Protein AF-A0A101Y4A0-F1 (afdb_monomer)

Radius of gyration: 45.32 Å; Cα contacts (8 Å, |Δi|>4): 50; chains: 1; bounding box: 87×24×120 Å

Mean predicted aligned error: 13.74 Å

pLDDT: mean 89.55, std 9.95, range [52.97, 97.38]

Solvent-accessible surface area (backbone atoms only — not comparable to full-atom values): 8582 Å² total; per-residue (Å²): 115,73,65,64,52,53,53,52,54,50,49,54,51,52,54,51,43,53,54,51,50,52,42,52,50,51,48,25,71,75,64,34,90,82,48,83,80,44,72,67,53,51,25,61,71,41,75,60,75,45,45,76,72,61,51,66,35,69,78,43,18,47,71,73,38,48,71,64,31,42,70,71,48,42,64,58,49,56,53,52,53,57,50,50,55,52,52,50,51,52,50,52,48,53,50,53,54,50,52,51,49,49,56,53,50,52,52,52,50,53,52,50,50,53,50,50,53,52,50,50,52,51,50,54,53,52,49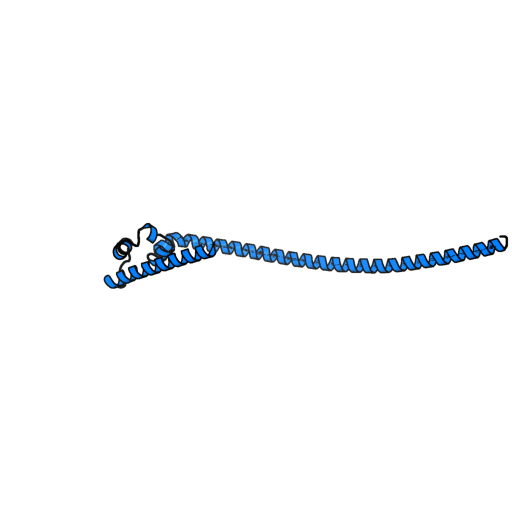,51,54,50,52,53,50,52,51,52,52,54,52,54,53,53,50,52,53,52,50,51,53,55,37,54,75,70,77,103

Secondary structure (DSSP, 8-state):
-HHHHHHHHHHHHHHHHHHHHHHHHHHHHHH-TT----HHHHHHHTTTSS-HHHHTSHHHHHHH-HHHHIIIIIHHHHHHHHHHHHHHHHHHHHHHHHHHHHHHHHHHHHHHHHHHHHHHHHHHHHHHHHHHHHHHHHHHHHHHHHHHHHHHHTT-

Foldseek 3Di:
DVVVVVVVVVVVLVVVQVLLVVLVVVQCVVVNVPDQQDPVSSCVSSVNPDDDVNCPPQSNVCRRPVPVSCVVCVVVVVVVVVVVVVVVVVVVVVVVVVVVVVVVVVVVVVVVVVVVVVVVVVVVVVVVVVVVVVVVVVVVVVVVVVVVVVVVVVVD

Sequence (156 aa):
MAQNLKQTQEKQKQDTIQRLQAVIDFIKLNEGQHAIISMQKLITYSDGVFYKSLLYKEHVLKVWNPSKWEEKYGKLKIIRERSKDKDVRALQQELTDSLKKIKELERKNSALKMDNDNIQAKYKGLKLIWEEEQHTNAMLRGEILTLQSRLAARGL

Structure (mmCIF, N/CA/C/O backbone):
data_AF-A0A101Y4A0-F1
#
_entry.id   AF-A0A101Y4A0-F1
#
loop_
_atom_site.group_PDB
_atom_site.id
_atom_site.type_symbol
_atom_site.label_atom_id
_atom_site.label_alt_id
_atom_site.label_comp_id
_atom_site.label_asym_id
_atom_site.label_entity_id
_atom_site.label_seq_id
_atom_site.pdbx_PDB_ins_code
_atom_site.Cartn_x
_atom_site.Cartn_y
_atom_site.Cartn_z
_atom_site.occupancy
_atom_site.B_iso_or_equiv
_atom_site.auth_seq_id
_atom_site.auth_comp_id
_atom_site.auth_asym_id
_atom_site.auth_atom_id
_atom_site.pdbx_PDB_model_num
ATOM 1 N N . MET A 1 1 ? -23.277 -12.558 0.199 1.00 53.31 1 MET A N 1
ATOM 2 C CA . MET A 1 1 ? -23.726 -13.255 1.433 1.00 53.31 1 MET A CA 1
ATOM 3 C C . MET A 1 1 ? -23.116 -12.688 2.722 1.00 53.31 1 MET A C 1
ATOM 5 O O . MET A 1 1 ? -23.867 -12.447 3.656 1.00 53.31 1 MET A O 1
ATOM 9 N N . ALA A 1 2 ? -21.805 -12.408 2.798 1.00 60.72 2 ALA A N 1
ATOM 10 C CA . ALA A 1 2 ? -21.164 -11.931 4.038 1.00 60.72 2 ALA A CA 1
ATOM 11 C C . ALA A 1 2 ? -21.649 -10.553 4.560 1.00 60.72 2 ALA A C 1
ATOM 13 O O . ALA A 1 2 ? -21.646 -10.322 5.768 1.00 60.72 2 ALA A O 1
ATOM 14 N N . GLN A 1 3 ? -22.087 -9.641 3.680 1.00 64.81 3 GLN A N 1
ATOM 15 C CA . GLN A 1 3 ? -22.613 -8.324 4.084 1.00 64.81 3 GLN A CA 1
ATOM 16 C C . GLN A 1 3 ? -23.980 -8.416 4.788 1.00 64.81 3 GLN A C 1
ATOM 18 O O . GLN A 1 3 ? -24.158 -7.795 5.834 1.00 64.81 3 GLN A O 1
ATOM 23 N N . ASN A 1 4 ? -24.895 -9.258 4.295 1.00 76.31 4 ASN A N 1
ATOM 24 C CA . ASN A 1 4 ? -26.227 -9.438 4.894 1.00 76.31 4 ASN A CA 1
ATOM 25 C C . ASN A 1 4 ? -26.146 -10.055 6.301 1.00 76.31 4 ASN A C 1
ATOM 27 O O . ASN A 1 4 ? -26.910 -9.685 7.193 1.00 76.31 4 ASN A O 1
ATOM 31 N N . LEU A 1 5 ? -25.176 -10.948 6.534 1.00 82.38 5 LEU A N 1
ATOM 32 C CA . LEU A 1 5 ? -24.944 -11.548 7.850 1.00 82.38 5 LEU A CA 1
ATOM 33 C C . LEU A 1 5 ? -24.466 -10.504 8.872 1.00 82.38 5 LEU A C 1
ATOM 35 O O . LEU A 1 5 ? -24.980 -10.456 9.987 1.00 82.38 5 LEU A O 1
ATOM 39 N N . LYS A 1 6 ? -23.524 -9.634 8.483 1.00 85.19 6 LYS A N 1
ATOM 40 C CA . LYS A 1 6 ? -23.022 -8.558 9.353 1.00 85.19 6 LYS A CA 1
ATOM 41 C C . LYS A 1 6 ? -24.119 -7.562 9.726 1.00 85.19 6 LYS A C 1
ATOM 43 O O . LYS A 1 6 ? -24.231 -7.205 10.894 1.00 85.19 6 LYS A O 1
ATOM 48 N N . GLN A 1 7 ? -24.944 -7.150 8.764 1.00 88.38 7 GLN A N 1
ATOM 49 C CA . GLN A 1 7 ? -26.065 -6.239 9.021 1.00 88.38 7 GLN A CA 1
ATOM 50 C C . GLN A 1 7 ? -27.097 -6.855 9.972 1.00 88.38 7 GLN A C 1
ATOM 52 O O . GLN A 1 7 ? -27.543 -6.199 10.910 1.00 88.38 7 GLN A O 1
ATOM 57 N N . THR A 1 8 ? -27.421 -8.137 9.784 1.00 88.38 8 THR A N 1
ATOM 58 C CA . THR A 1 8 ? -28.361 -8.857 10.656 1.00 88.38 8 THR A CA 1
ATOM 59 C C . THR A 1 8 ? -27.832 -8.963 12.088 1.00 88.38 8 THR A C 1
ATOM 61 O O . THR A 1 8 ? -28.564 -8.706 13.041 1.00 88.38 8 THR A O 1
ATOM 64 N N . GLN A 1 9 ? -26.546 -9.286 12.251 1.00 88.25 9 GLN A N 1
ATOM 65 C CA . GLN A 1 9 ? -25.902 -9.348 13.566 1.00 88.25 9 GLN A CA 1
ATOM 66 C C . GLN A 1 9 ? -25.862 -7.984 14.258 1.00 88.25 9 GLN A C 1
ATOM 68 O O . GLN A 1 9 ? -26.060 -7.908 15.468 1.00 88.25 9 GLN A O 1
ATOM 73 N N . GLU A 1 10 ? -25.609 -6.908 13.514 1.00 90.50 10 GLU A N 1
ATOM 74 C CA . GLU A 1 10 ? -25.562 -5.565 14.089 1.00 90.50 10 GLU A CA 1
ATOM 75 C C . GLU A 1 10 ? -26.947 -5.089 14.529 1.00 90.50 10 GLU A C 1
ATOM 77 O O . GLU A 1 10 ? -27.094 -4.580 15.638 1.00 90.50 10 GLU A O 1
ATOM 82 N N . LYS A 1 11 ? -27.980 -5.370 13.728 1.00 93.06 11 LYS A N 1
ATOM 83 C CA . LYS A 1 11 ? -29.372 -5.115 14.108 1.00 93.06 11 LYS A CA 1
ATOM 84 C C . LYS A 1 11 ? -29.743 -5.840 15.406 1.00 93.06 11 LYS A C 1
ATOM 86 O O . LYS A 1 11 ? -30.227 -5.214 16.339 1.00 93.06 11 LYS A O 1
ATOM 91 N N . GLN A 1 12 ? -29.410 -7.128 15.524 1.00 90.38 12 GLN A N 1
ATOM 92 C CA . GLN A 1 12 ? -29.666 -7.896 16.750 1.00 90.38 12 GLN A CA 1
ATOM 93 C C . GLN A 1 12 ? -28.954 -7.323 17.984 1.00 90.38 12 GLN A C 1
ATOM 95 O O . GLN A 1 12 ? -29.515 -7.333 19.083 1.00 90.38 12 GLN A O 1
ATOM 100 N N . LYS A 1 13 ? -27.722 -6.818 17.833 1.00 92.69 13 LYS A N 1
ATOM 101 C CA . LYS A 1 13 ? -27.014 -6.148 18.935 1.00 92.69 13 LYS A CA 1
ATOM 102 C C . LYS A 1 13 ? -27.724 -4.867 19.351 1.00 92.69 13 LYS A C 1
ATOM 104 O O . LYS A 1 13 ? -27.895 -4.656 20.548 1.00 92.69 13 LYS A O 1
ATOM 109 N N . GLN A 1 14 ? -28.128 -4.036 18.389 1.00 93.31 14 GLN A N 1
ATOM 110 C CA . GLN A 1 14 ? -28.844 -2.792 18.671 1.00 93.31 14 GLN A CA 1
ATOM 111 C C . GLN A 1 14 ? -30.173 -3.066 19.375 1.00 93.31 14 GLN A C 1
ATOM 113 O O . GLN A 1 14 ? -30.426 -2.470 20.418 1.00 93.31 14 GLN A O 1
ATOM 118 N N . ASP A 1 15 ? -30.949 -4.036 18.893 1.00 93.94 15 ASP A N 1
ATOM 119 C CA . ASP A 1 15 ? -32.206 -4.447 19.523 1.00 93.94 15 ASP A CA 1
ATOM 120 C C . ASP A 1 15 ? -31.975 -4.927 20.969 1.00 93.94 15 ASP A C 1
ATOM 122 O O . ASP A 1 15 ? -32.722 -4.582 21.885 1.00 93.94 15 ASP A O 1
ATOM 126 N N . THR A 1 16 ? -30.903 -5.692 21.204 1.00 93.50 16 THR A N 1
ATOM 127 C CA . THR A 1 16 ? -30.539 -6.171 22.549 1.00 93.50 16 THR A CA 1
ATOM 128 C C . THR A 1 16 ? -30.158 -5.015 23.476 1.00 93.50 16 THR A C 1
ATOM 130 O O . THR A 1 16 ? -30.569 -4.999 24.636 1.00 93.50 16 THR A O 1
ATOM 133 N N . ILE A 1 17 ? -29.394 -4.039 22.977 1.00 94.38 17 ILE A N 1
ATOM 134 C CA . ILE A 1 17 ? -29.014 -2.840 23.735 1.00 94.38 17 ILE A CA 1
ATOM 135 C C . ILE A 1 1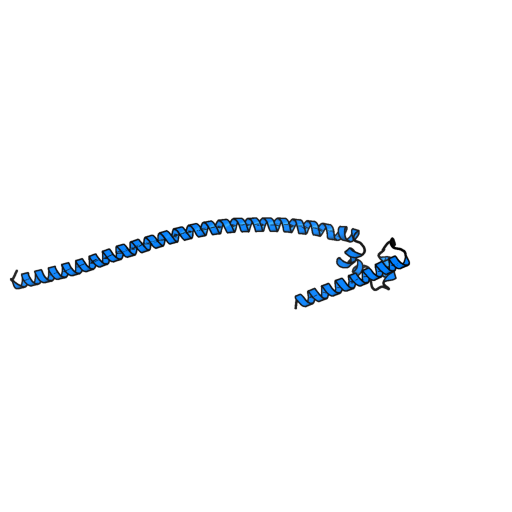7 ? -30.254 -2.019 24.086 1.00 94.38 17 ILE A C 1
ATOM 137 O O . ILE A 1 17 ? -30.419 -1.656 25.243 1.00 94.38 17 ILE A O 1
ATOM 141 N N . GLN A 1 18 ? -31.148 -1.778 23.125 1.00 94.75 18 GLN A N 1
ATOM 142 C CA . GLN A 1 18 ? -32.374 -1.012 23.356 1.00 94.75 18 GLN A CA 1
ATOM 143 C C . GLN A 1 18 ? -33.253 -1.657 24.430 1.00 94.75 18 GLN A C 1
ATOM 145 O O . GLN A 1 18 ? -33.708 -0.975 25.347 1.00 94.75 18 GLN A O 1
ATOM 150 N N . ARG A 1 19 ? -33.432 -2.983 24.373 1.00 93.69 19 ARG A N 1
ATOM 151 C CA . ARG A 1 19 ? -34.165 -3.729 25.408 1.00 93.69 19 ARG A CA 1
ATOM 152 C C . ARG A 1 19 ? -33.502 -3.613 26.777 1.00 93.69 19 ARG A C 1
ATOM 154 O O . ARG A 1 19 ? -34.196 -3.453 27.773 1.00 93.69 19 ARG A O 1
ATOM 161 N N . LEU A 1 20 ? -32.172 -3.677 26.839 1.00 95.25 20 LEU A N 1
ATOM 162 C CA . LEU A 1 20 ? -31.442 -3.517 28.096 1.00 95.25 20 LEU A CA 1
ATOM 163 C C . LEU A 1 20 ? -31.622 -2.109 28.669 1.00 95.25 20 LEU A C 1
ATOM 165 O O . LEU A 1 20 ? -31.852 -1.967 29.867 1.00 95.25 20 LEU A O 1
ATOM 169 N N . GLN A 1 21 ? -31.535 -1.088 27.816 1.00 94.88 21 GLN A N 1
ATOM 170 C CA . GLN A 1 21 ? -31.748 0.306 28.192 1.00 94.88 21 GLN A CA 1
ATOM 171 C C . GLN A 1 21 ? -33.140 0.487 28.804 1.00 94.88 21 GLN A C 1
ATOM 173 O O . GLN A 1 21 ? -33.250 1.009 29.905 1.00 94.88 21 GLN A O 1
ATOM 178 N N . ALA A 1 22 ? -34.174 -0.059 28.155 1.00 94.50 22 ALA A N 1
ATOM 179 C CA . ALA A 1 22 ? -35.546 -0.001 28.649 1.00 94.50 22 ALA A CA 1
ATOM 180 C C . ALA A 1 22 ? -35.701 -0.648 30.037 1.00 94.50 22 ALA A C 1
ATOM 182 O O . ALA A 1 22 ? -36.381 -0.100 30.900 1.00 94.50 22 ALA A O 1
ATOM 183 N N . VAL A 1 23 ? -35.034 -1.781 30.287 1.00 94.62 23 VAL A N 1
ATOM 184 C CA . VAL A 1 23 ? -35.038 -2.432 31.610 1.00 94.62 23 VAL A CA 1
ATOM 185 C C . VAL A 1 23 ? -34.317 -1.572 32.652 1.00 94.62 23 VAL A C 1
ATOM 187 O O . VAL A 1 23 ? -34.802 -1.428 33.771 1.00 94.62 23 VAL A O 1
ATOM 190 N N . ILE A 1 24 ? -33.172 -0.978 32.304 1.00 94.12 24 ILE A N 1
ATOM 191 C CA . ILE A 1 24 ? -32.435 -0.073 33.200 1.00 94.12 24 ILE A CA 1
ATOM 192 C C . ILE A 1 24 ? -33.285 1.150 33.546 1.00 94.12 24 ILE A C 1
ATOM 194 O O . ILE A 1 24 ? -33.346 1.544 34.710 1.00 94.12 24 ILE A O 1
ATOM 198 N N . ASP A 1 25 ? -33.947 1.734 32.553 1.00 94.00 25 ASP A N 1
ATOM 199 C CA . ASP A 1 25 ? -34.795 2.907 32.731 1.00 94.00 25 ASP A CA 1
ATOM 200 C C . ASP A 1 25 ? -36.026 2.569 33.577 1.00 94.00 25 ASP A C 1
ATOM 202 O O . ASP A 1 25 ? -36.376 3.336 34.470 1.00 94.00 25 ASP A O 1
ATOM 206 N N . PHE A 1 26 ? -36.617 1.383 33.396 1.00 93.69 26 PHE A N 1
ATOM 207 C CA . PHE A 1 26 ? -37.697 0.888 34.250 1.00 93.69 26 PHE A CA 1
ATOM 208 C C . PHE A 1 26 ? -37.259 0.724 35.712 1.00 93.69 26 PHE A C 1
ATOM 210 O O . PHE A 1 26 ? -37.958 1.164 36.624 1.00 93.69 26 PHE A O 1
ATOM 217 N N . ILE A 1 27 ? -36.072 0.154 35.952 1.00 93.38 27 ILE A N 1
ATOM 218 C CA . ILE A 1 27 ? -35.507 0.036 37.306 1.00 93.38 27 ILE A CA 1
ATOM 219 C C . ILE A 1 27 ? -35.316 1.423 37.925 1.00 93.38 27 ILE A C 1
ATOM 221 O O . ILE A 1 27 ? -35.699 1.640 39.071 1.00 93.38 27 ILE A O 1
ATOM 225 N N . LYS A 1 28 ? -34.763 2.380 37.172 1.00 93.25 28 LYS A N 1
ATOM 226 C CA . LYS A 1 28 ? -34.565 3.757 37.648 1.00 93.25 28 LYS A CA 1
ATOM 227 C C . LYS A 1 28 ? -35.874 4.490 37.916 1.00 93.25 28 LYS A C 1
ATOM 229 O O . LYS A 1 28 ? -35.927 5.321 38.818 1.00 93.25 28 LYS A O 1
ATOM 234 N N . LEU A 1 29 ? -36.917 4.205 37.142 1.00 92.94 29 LEU A N 1
ATOM 235 C CA . LEU A 1 29 ? -38.235 4.797 37.335 1.00 92.94 29 LEU A CA 1
ATOM 236 C C . LEU A 1 29 ? -38.893 4.282 38.625 1.00 92.94 29 LEU A C 1
ATOM 238 O O . LEU A 1 29 ? -39.513 5.067 39.335 1.00 92.94 29 LEU A O 1
ATOM 242 N N . ASN A 1 30 ? -38.693 3.005 38.964 1.00 91.25 30 ASN A N 1
ATOM 243 C CA . ASN A 1 30 ? -39.276 2.390 40.161 1.00 91.25 30 ASN A CA 1
ATOM 244 C C . ASN A 1 30 ? -38.456 2.610 41.443 1.00 91.25 30 ASN A C 1
ATOM 246 O O . ASN A 1 30 ? -39.024 2.782 42.516 1.00 91.25 30 ASN A O 1
ATOM 250 N N . GLU A 1 31 ? -37.125 2.576 41.354 1.00 91.25 31 GLU A N 1
ATOM 251 C CA . GLU A 1 31 ? -36.219 2.607 42.515 1.00 91.25 31 GLU A CA 1
ATOM 252 C C . GLU A 1 31 ? -35.464 3.944 42.663 1.00 91.25 31 GLU A C 1
ATOM 254 O O . GLU A 1 31 ? -34.730 4.146 43.632 1.00 91.25 31 GLU A O 1
ATOM 259 N N . GLY A 1 32 ? -35.633 4.864 41.709 1.00 89.50 32 GLY A N 1
ATOM 260 C CA . GLY A 1 32 ? -34.974 6.168 41.662 1.00 89.50 32 GLY A CA 1
ATOM 261 C C . GLY A 1 32 ? -33.752 6.222 40.735 1.00 89.50 32 GLY A C 1
ATOM 262 O O . GLY A 1 32 ? -33.144 5.214 40.375 1.00 89.50 32 GLY A O 1
ATOM 263 N N . GLN A 1 33 ? -33.345 7.439 40.359 1.00 86.19 33 GLN A N 1
ATOM 264 C CA . GLN A 1 33 ? -32.280 7.676 39.366 1.00 86.19 33 GLN A CA 1
ATOM 265 C C . GLN A 1 33 ? -30.911 7.086 39.749 1.00 86.19 33 GLN A C 1
ATOM 267 O O . GLN A 1 33 ? -30.102 6.775 38.874 1.00 86.19 33 GLN A O 1
ATOM 272 N N . HIS A 1 34 ? -30.662 6.899 41.047 1.00 86.75 34 HIS A N 1
ATOM 273 C CA . HIS A 1 34 ? -29.423 6.334 41.590 1.00 86.75 34 HIS A CA 1
ATOM 274 C C . HIS A 1 34 ? -29.540 4.846 41.954 1.00 86.75 34 HIS A C 1
ATOM 276 O O . HIS A 1 34 ? -28.700 4.323 42.687 1.00 86.75 34 HIS A O 1
ATOM 282 N N . ALA A 1 35 ? -30.570 4.155 41.457 1.00 88.94 35 ALA A N 1
ATOM 283 C CA . ALA A 1 35 ? -30.752 2.733 41.699 1.00 88.94 35 ALA A CA 1
ATOM 284 C C . ALA A 1 35 ? -29.511 1.932 41.279 1.00 88.94 35 ALA A C 1
ATOM 286 O O . ALA A 1 35 ? -29.016 2.029 40.153 1.00 88.94 35 ALA A O 1
ATOM 287 N N . ILE A 1 36 ? -29.013 1.099 42.195 1.00 88.69 36 ILE A N 1
ATOM 288 C CA . ILE A 1 36 ? -27.893 0.201 41.912 1.00 88.69 36 ILE A CA 1
ATOM 289 C C . ILE A 1 36 ? -28.378 -0.867 40.929 1.00 88.69 36 ILE A C 1
ATOM 291 O O . ILE A 1 36 ? -29.169 -1.741 41.303 1.00 88.69 36 ILE A O 1
ATOM 295 N N . ILE A 1 37 ? -27.875 -0.816 39.694 1.00 92.69 37 ILE A N 1
ATOM 296 C CA . ILE A 1 37 ? -28.166 -1.799 38.647 1.00 92.69 37 ILE A CA 1
ATOM 297 C C . ILE A 1 37 ? -27.304 -3.043 38.877 1.00 92.69 37 ILE A C 1
ATOM 299 O O . ILE A 1 37 ? -26.122 -3.091 38.533 1.00 92.69 37 ILE A O 1
ATOM 303 N N . SER A 1 38 ? -27.901 -4.067 39.484 1.00 92.44 38 SER A N 1
ATOM 304 C CA . SER A 1 38 ? -27.263 -5.369 39.673 1.00 92.44 38 SER A CA 1
ATOM 305 C C . SER A 1 38 ? -27.718 -6.367 38.607 1.00 92.44 38 SER A C 1
ATOM 307 O O . SER A 1 38 ? -28.800 -6.251 38.034 1.00 92.44 38 SER A O 1
ATOM 309 N N . MET A 1 39 ? -26.902 -7.395 38.366 1.00 92.19 39 MET A N 1
ATOM 310 C CA . MET A 1 39 ? -27.249 -8.490 37.453 1.00 92.19 39 MET A CA 1
ATOM 311 C C . MET A 1 39 ? -28.580 -9.144 37.825 1.00 92.19 39 MET A C 1
ATOM 313 O O . MET A 1 39 ? -29.393 -9.409 36.948 1.00 92.19 39 MET A O 1
ATOM 317 N N . GLN A 1 40 ? -28.799 -9.380 39.121 1.00 91.69 40 GLN A N 1
ATOM 318 C CA . GLN A 1 40 ? -30.023 -10.003 39.607 1.00 91.69 40 GLN A CA 1
ATOM 319 C C . GLN A 1 40 ? -31.239 -9.150 39.245 1.00 91.69 40 GLN A C 1
ATOM 321 O O . GLN A 1 40 ? -32.201 -9.678 38.707 1.00 91.69 40 GLN A O 1
ATOM 326 N N . LYS A 1 41 ? -31.157 -7.825 39.437 1.00 92.56 41 LYS A N 1
ATOM 327 C CA . LYS A 1 41 ? -32.232 -6.904 39.051 1.00 92.56 41 LYS A CA 1
ATOM 328 C C . LYS A 1 41 ? -32.497 -6.941 37.554 1.00 92.56 41 LYS A C 1
ATOM 330 O O . LYS A 1 41 ? -33.646 -7.050 37.160 1.00 92.56 41 LYS A O 1
ATOM 335 N N . LEU A 1 42 ? -31.461 -6.916 36.720 1.00 93.44 42 LEU A N 1
ATOM 336 C CA . LEU A 1 42 ? -31.645 -6.995 35.268 1.00 93.44 42 LEU A CA 1
ATOM 337 C C . LEU A 1 42 ? -32.353 -8.287 34.844 1.00 93.44 42 LEU A C 1
ATOM 339 O O . LEU A 1 42 ? -33.177 -8.249 33.940 1.00 93.44 42 LEU A O 1
ATOM 343 N N . ILE A 1 43 ? -32.068 -9.416 35.496 1.00 92.88 43 ILE A N 1
ATOM 344 C CA . ILE A 1 43 ? -32.745 -10.692 35.225 1.00 92.88 43 ILE A CA 1
ATOM 345 C C . ILE A 1 43 ? -34.204 -10.635 35.703 1.00 92.88 43 ILE A C 1
ATOM 347 O O . ILE A 1 43 ? -35.104 -10.972 34.940 1.00 92.88 43 ILE A O 1
ATOM 351 N N . THR A 1 44 ? -34.446 -10.160 36.929 1.00 90.75 44 THR A N 1
ATOM 352 C CA . THR A 1 44 ? -35.788 -10.089 37.527 1.00 90.75 44 THR A CA 1
ATOM 353 C C . THR A 1 44 ? -36.706 -9.116 36.783 1.00 90.75 44 THR A C 1
ATOM 355 O O . THR A 1 44 ? -37.808 -9.483 36.400 1.00 90.75 44 THR A O 1
ATOM 358 N N . TYR A 1 45 ? -36.252 -7.887 36.534 1.00 90.25 45 TYR A N 1
ATOM 359 C CA . TYR A 1 45 ? -37.048 -6.839 35.886 1.00 90.25 45 TYR A CA 1
ATOM 360 C C . TYR A 1 45 ? -37.210 -7.029 34.376 1.00 90.25 45 TYR A C 1
ATOM 362 O O . TYR A 1 45 ? -38.035 -6.359 33.764 1.00 90.25 45 TYR A O 1
ATOM 370 N N . SER A 1 46 ? -36.431 -7.924 33.766 1.00 90.19 46 SER A N 1
ATOM 371 C CA . SER A 1 46 ? -36.614 -8.302 32.363 1.00 90.19 46 SER A CA 1
ATOM 372 C C . SER A 1 46 ? -37.450 -9.561 32.176 1.00 90.19 46 SER A C 1
ATOM 374 O O . SER A 1 46 ? -37.511 -10.061 31.057 1.00 90.19 46 SER A O 1
ATOM 376 N N . ASP A 1 47 ? -38.047 -10.089 33.248 1.00 86.88 47 ASP A N 1
ATOM 377 C CA . ASP A 1 47 ? -38.843 -11.319 33.221 1.00 86.88 47 ASP A CA 1
ATOM 378 C C . ASP A 1 47 ? -38.091 -12.492 32.555 1.00 86.88 47 ASP A C 1
ATOM 380 O O . ASP A 1 47 ? -38.593 -13.211 31.693 1.00 86.88 47 ASP A O 1
ATOM 384 N N . GLY A 1 48 ? -36.799 -12.627 32.878 1.00 81.12 48 GLY A N 1
ATOM 385 C CA . GLY A 1 48 ? -35.943 -13.692 32.349 1.00 81.12 48 GLY A CA 1
ATOM 386 C C . GLY A 1 48 ? -35.472 -13.518 30.898 1.00 81.12 48 GLY A C 1
ATOM 387 O O . GLY A 1 48 ? -34.724 -14.366 30.407 1.00 81.12 48 GLY A O 1
ATOM 388 N N . VAL A 1 49 ? -35.822 -12.421 30.212 1.00 87.44 49 VAL A N 1
ATOM 389 C CA . VAL A 1 49 ? -35.314 -12.117 28.858 1.00 87.44 49 VAL A CA 1
ATOM 390 C C . VAL A 1 49 ? -33.790 -11.979 28.860 1.00 87.44 49 VAL A C 1
ATOM 392 O O . VAL A 1 49 ? -33.112 -12.460 27.945 1.00 87.44 49 VAL A O 1
ATOM 395 N N . PHE A 1 50 ? -33.226 -11.353 29.897 1.00 92.19 50 PHE A N 1
ATOM 396 C CA . PHE A 1 50 ? -31.786 -11.355 30.123 1.00 92.19 50 PHE A CA 1
ATOM 397 C C . PHE A 1 50 ? -31.381 -12.494 31.055 1.00 92.19 50 PHE A C 1
ATOM 399 O O . PHE A 1 50 ? -31.925 -12.671 32.137 1.00 92.19 50 PHE A O 1
ATOM 406 N N . TYR A 1 51 ? -30.341 -13.220 30.652 1.00 91.75 51 TYR A N 1
ATOM 407 C CA . TYR A 1 51 ? -29.708 -14.274 31.437 1.00 91.75 51 TYR A CA 1
ATOM 408 C C . TYR A 1 51 ? -28.210 -13.998 31.592 1.00 91.75 51 TYR A C 1
ATOM 410 O O . TYR A 1 51 ? -27.610 -13.226 30.837 1.00 91.75 51 TYR A O 1
ATOM 418 N N . LYS A 1 52 ? -27.579 -14.647 32.578 1.00 90.50 52 LYS A N 1
ATOM 419 C CA . LYS A 1 52 ? -26.196 -14.367 33.000 1.00 90.50 52 LYS A CA 1
ATOM 420 C C . LYS A 1 52 ? -25.209 -14.294 31.832 1.00 90.50 52 LYS A C 1
ATOM 422 O O . LYS A 1 52 ? -24.479 -13.315 31.716 1.00 90.50 52 LYS A O 1
ATOM 427 N N . SER A 1 53 ? -25.187 -15.285 30.943 1.00 91.06 53 SER A N 1
ATOM 428 C CA . SER A 1 53 ? -24.236 -15.301 29.821 1.00 91.06 53 SER A CA 1
ATOM 429 C C . SER A 1 53 ? -24.519 -14.232 28.760 1.00 91.06 53 SER A C 1
ATOM 431 O O . SER A 1 53 ? -23.566 -13.722 28.170 1.00 91.06 53 SER A O 1
ATOM 433 N N . LEU A 1 54 ? -25.778 -13.822 28.556 1.00 91.75 54 LEU A N 1
ATOM 434 C CA . LEU A 1 54 ? -26.115 -12.697 27.676 1.00 91.75 54 LEU A CA 1
ATOM 435 C C . LEU A 1 54 ? -25.580 -11.372 28.234 1.00 91.75 54 LEU A C 1
ATOM 437 O O . LEU A 1 54 ? -24.969 -10.603 27.495 1.00 91.75 54 LEU A O 1
ATOM 441 N N . LEU A 1 55 ? -25.717 -11.151 29.545 1.00 92.88 55 LEU A N 1
ATOM 442 C CA . LEU A 1 55 ? -25.232 -9.947 30.232 1.00 92.88 55 LEU A CA 1
ATOM 443 C C . LEU A 1 55 ? -23.701 -9.794 30.200 1.00 92.88 55 LEU A C 1
ATOM 445 O O . LEU A 1 55 ? -23.198 -8.680 30.332 1.00 92.88 55 LEU A O 1
ATOM 449 N N . TYR A 1 56 ? -22.958 -10.885 29.991 1.00 92.19 56 TYR A N 1
ATOM 450 C CA . TYR A 1 56 ? -21.499 -10.868 29.828 1.00 92.19 56 TYR A CA 1
ATOM 451 C C . TYR A 1 56 ? -21.020 -10.742 28.372 1.00 92.19 56 TYR A C 1
ATOM 453 O O . TYR A 1 56 ? -19.804 -10.662 28.143 1.00 92.19 56 TYR A O 1
ATOM 461 N N . LYS A 1 57 ? -21.927 -10.709 27.382 1.00 92.12 57 LYS A N 1
ATOM 462 C CA . LYS A 1 57 ? -21.550 -10.375 26.001 1.00 92.12 57 LYS A CA 1
ATOM 463 C C . LYS A 1 57 ? -21.045 -8.935 25.948 1.00 92.12 57 LYS A C 1
ATOM 465 O O . LYS A 1 57 ? -21.584 -8.061 26.616 1.00 92.12 57 LYS A O 1
ATOM 470 N N . GLU A 1 58 ? -20.028 -8.686 25.125 1.00 89.88 58 GLU A N 1
ATOM 471 C CA . GLU A 1 58 ? -19.301 -7.408 25.070 1.00 89.88 58 GLU A CA 1
ATOM 472 C C . GLU A 1 58 ? -20.221 -6.180 24.954 1.00 89.88 58 GLU A C 1
ATOM 474 O O . GLU A 1 58 ? -20.123 -5.262 25.763 1.00 89.88 58 GLU A O 1
ATOM 479 N N . HIS A 1 59 ? -21.145 -6.192 23.990 1.00 89.75 59 HIS A N 1
ATOM 480 C CA . HIS A 1 59 ? -22.047 -5.070 23.705 1.00 89.75 59 HIS A CA 1
ATOM 481 C C . HIS A 1 59 ? -23.085 -4.815 24.809 1.00 89.75 59 HIS A C 1
ATOM 483 O O . HIS A 1 59 ? -23.519 -3.683 24.972 1.00 89.75 59 HIS A O 1
ATOM 489 N N . VAL A 1 60 ? -23.452 -5.842 25.581 1.00 93.81 60 VAL A N 1
ATOM 490 C CA . VAL A 1 60 ? -24.396 -5.736 26.706 1.00 93.81 60 VAL A CA 1
ATOM 491 C C . VAL A 1 60 ? -23.650 -5.270 27.954 1.00 93.81 60 VAL A C 1
ATOM 493 O O . VAL A 1 60 ? -24.039 -4.290 28.581 1.00 93.81 60 VAL A O 1
ATOM 496 N N . LEU A 1 61 ? -22.523 -5.919 28.271 1.00 93.50 61 LEU A N 1
ATOM 497 C CA . LEU A 1 61 ? -21.692 -5.610 29.436 1.00 93.50 61 LEU A CA 1
ATOM 498 C C . LEU A 1 61 ? -21.217 -4.155 29.432 1.00 93.50 61 LEU A C 1
ATOM 500 O O . LEU A 1 61 ? -21.236 -3.514 30.476 1.00 93.50 61 LEU A O 1
ATOM 504 N N . LYS A 1 62 ? -20.867 -3.621 28.254 1.00 92.75 62 LYS A N 1
ATOM 505 C CA . LYS A 1 62 ? -20.476 -2.216 28.083 1.00 92.75 62 LYS A CA 1
ATOM 506 C C . LYS A 1 62 ? -21.544 -1.228 28.562 1.00 92.75 62 LYS A C 1
ATOM 508 O O . LYS A 1 62 ? -21.195 -0.146 29.013 1.00 92.75 62 LYS A O 1
ATOM 513 N N . VAL A 1 63 ? -22.823 -1.584 28.439 1.00 92.06 63 VAL A N 1
ATOM 514 C CA . VAL A 1 63 ? -23.950 -0.694 28.741 1.00 92.06 63 VAL A CA 1
ATOM 515 C C . VAL A 1 63 ? -24.311 -0.743 30.223 1.00 92.06 63 VAL A C 1
ATOM 517 O O . VAL A 1 63 ? -24.433 0.304 30.849 1.00 92.06 63 VAL A O 1
ATOM 520 N N . TRP A 1 64 ? -24.456 -1.937 30.807 1.00 92.38 64 TRP A N 1
ATOM 521 C CA . TRP A 1 64 ? -24.913 -2.050 32.200 1.00 92.38 64 TRP A CA 1
ATOM 522 C C . TRP A 1 64 ? -23.779 -2.099 33.233 1.00 92.38 64 TRP A C 1
ATOM 524 O O . TRP A 1 64 ? -24.008 -1.778 34.396 1.00 92.38 64 TRP A O 1
ATOM 534 N N . ASN A 1 65 ? -22.562 -2.507 32.847 1.00 92.94 65 ASN A N 1
ATOM 535 C CA . ASN A 1 65 ? -21.402 -2.535 33.742 1.00 92.94 65 ASN A CA 1
ATOM 536 C C . ASN A 1 65 ? -20.104 -2.116 33.024 1.00 92.94 65 ASN A C 1
ATOM 538 O O . ASN A 1 65 ? -19.257 -2.966 32.712 1.00 92.94 65 ASN A O 1
ATOM 542 N N . PRO A 1 66 ? -19.924 -0.803 32.784 1.00 89.69 66 PRO A N 1
ATOM 543 C CA . PRO A 1 66 ? -18.743 -0.273 32.108 1.00 89.69 66 PRO A CA 1
ATOM 544 C C . PRO A 1 66 ? -17.430 -0.656 32.800 1.00 89.69 66 PRO A C 1
ATOM 546 O O . PRO A 1 66 ? -16.486 -1.054 32.126 1.00 89.69 66 PRO A O 1
ATOM 549 N N . SER A 1 67 ? -17.383 -0.638 34.137 1.00 88.19 67 SER A N 1
ATOM 550 C CA . SER A 1 67 ? -16.169 -0.964 34.898 1.00 88.19 67 SER A CA 1
ATOM 551 C C . SER A 1 67 ? -15.693 -2.401 34.653 1.00 88.19 67 SER A C 1
ATOM 553 O O . SER A 1 67 ? -14.521 -2.624 34.352 1.00 88.19 67 SER A O 1
ATOM 555 N N . LYS A 1 68 ? -16.598 -3.394 34.691 1.00 89.56 68 LYS A N 1
ATOM 556 C CA . LYS A 1 68 ? -16.247 -4.787 34.343 1.00 89.56 68 LYS A CA 1
ATOM 557 C C . LYS A 1 68 ? -15.930 -4.959 32.859 1.00 89.56 68 LYS A C 1
ATOM 559 O O . LYS A 1 68 ? -15.153 -5.843 32.493 1.00 89.56 68 LYS A O 1
ATOM 564 N N . TRP A 1 69 ? -16.548 -4.160 31.990 1.00 91.88 69 TRP A N 1
ATOM 565 C CA . TRP A 1 69 ? -16.221 -4.166 30.567 1.00 91.88 69 TRP A CA 1
ATOM 566 C C . TRP A 1 69 ? -14.790 -3.667 30.320 1.00 91.88 69 TRP A C 1
ATOM 568 O O . TRP A 1 69 ? -14.048 -4.318 29.585 1.00 91.88 69 TRP A O 1
ATOM 578 N N . GLU A 1 70 ? -14.373 -2.581 30.971 1.00 85.75 70 GLU A N 1
ATOM 579 C CA . GLU A 1 70 ? -13.010 -2.043 30.882 1.00 85.75 70 GLU A CA 1
ATOM 580 C C . GLU A 1 70 ? -11.963 -3.020 31.421 1.00 85.75 70 GLU A C 1
ATOM 582 O O . GLU A 1 70 ? -10.936 -3.234 30.776 1.00 85.75 70 GLU A O 1
ATOM 587 N N . GLU A 1 71 ? -12.240 -3.685 32.543 1.00 86.75 71 GLU A N 1
ATOM 588 C CA . GLU A 1 71 ? -11.347 -4.702 33.106 1.00 86.75 71 GLU A CA 1
ATOM 589 C C . GLU A 1 71 ? -11.084 -5.849 32.114 1.00 86.75 71 GLU A C 1
ATOM 591 O O . GLU A 1 71 ? -9.940 -6.274 31.923 1.00 86.75 71 GLU A O 1
ATOM 596 N N . LYS A 1 72 ? -12.142 -6.324 31.442 1.00 83.75 72 LYS A N 1
ATOM 597 C CA . LYS A 1 72 ? -12.086 -7.487 30.549 1.00 83.75 72 LYS A CA 1
ATOM 598 C C . LYS A 1 72 ? -11.609 -7.152 29.132 1.00 83.75 72 LYS A C 1
ATOM 600 O O . LYS A 1 72 ? -10.856 -7.926 28.545 1.00 83.75 72 LYS A O 1
ATOM 605 N N . TYR A 1 73 ? -12.049 -6.028 28.566 1.00 80.25 73 TYR A N 1
ATOM 606 C CA . TYR A 1 73 ? -11.821 -5.672 27.158 1.00 80.25 73 TYR A CA 1
ATOM 607 C C . TYR A 1 73 ? -10.918 -4.442 26.968 1.00 80.25 73 TYR A C 1
ATOM 609 O O . TYR A 1 73 ? -10.332 -4.281 25.896 1.00 80.25 73 TYR A O 1
ATOM 617 N N . GLY A 1 74 ? -10.730 -3.603 27.990 1.00 72.06 74 GLY A N 1
ATOM 618 C CA . GLY A 1 74 ? -9.907 -2.390 27.909 1.00 72.06 74 GLY A CA 1
ATOM 619 C C . GLY A 1 74 ? -8.425 -2.681 27.659 1.00 72.06 74 GLY A C 1
ATOM 620 O O . GLY A 1 74 ? -7.810 -2.064 26.788 1.00 72.06 74 GLY A O 1
ATOM 621 N N . LYS A 1 75 ? -7.859 -3.700 28.326 1.00 66.94 75 LYS A N 1
ATOM 622 C CA . LYS A 1 75 ? -6.452 -4.114 28.130 1.00 66.94 75 LYS A CA 1
ATOM 623 C C . LYS A 1 75 ? -6.168 -4.590 26.697 1.00 66.94 75 LYS A C 1
ATOM 625 O O . LYS A 1 75 ? -5.117 -4.287 26.138 1.00 66.94 75 LYS A O 1
ATOM 630 N N . LEU A 1 76 ? -7.123 -5.285 26.074 1.00 63.31 76 LEU A N 1
ATOM 631 C CA . LEU A 1 76 ? -7.013 -5.773 24.692 1.00 63.31 76 LEU A CA 1
ATOM 632 C C . LEU A 1 76 ? -7.027 -4.632 23.664 1.00 63.31 76 LEU A C 1
ATOM 634 O O . LEU A 1 76 ? -6.387 -4.743 22.617 1.00 63.31 76 LEU A O 1
ATOM 638 N N . LYS A 1 77 ? -7.734 -3.533 23.955 1.00 62.91 77 LYS A N 1
ATOM 639 C CA . LYS A 1 77 ? -7.825 -2.373 23.061 1.00 62.91 77 LYS A CA 1
ATOM 640 C C . LYS A 1 77 ? -6.496 -1.616 22.973 1.00 62.91 77 LYS A C 1
ATOM 642 O O . LYS A 1 77 ? -6.019 -1.383 21.868 1.00 62.91 77 LYS A O 1
ATOM 647 N N . ILE A 1 78 ? -5.852 -1.364 24.116 1.00 63.28 78 ILE A N 1
ATOM 648 C CA . ILE A 1 78 ? -4.544 -0.684 24.195 1.00 63.28 78 ILE A CA 1
ATOM 649 C C . ILE A 1 78 ? -3.458 -1.484 23.460 1.00 63.28 78 ILE A C 1
ATOM 651 O O . ILE A 1 78 ? -2.639 -0.918 22.737 1.00 63.28 78 ILE A O 1
ATOM 655 N N . ILE A 1 79 ? -3.454 -2.813 23.610 1.00 61.59 79 ILE A N 1
ATOM 656 C CA . ILE A 1 79 ? -2.491 -3.686 22.920 1.00 61.59 79 ILE A CA 1
ATOM 657 C C . ILE A 1 79 ? -2.722 -3.655 21.401 1.00 61.59 79 ILE A C 1
ATOM 659 O O . ILE A 1 79 ? -1.762 -3.532 20.641 1.00 61.59 79 ILE A O 1
ATOM 663 N N . ARG A 1 80 ? -3.983 -3.714 20.948 1.00 60.62 80 ARG A N 1
ATOM 664 C CA . ARG A 1 80 ? -4.318 -3.609 19.517 1.00 60.62 80 ARG A CA 1
ATOM 665 C C . ARG A 1 80 ? -3.949 -2.252 18.924 1.00 60.62 80 ARG A C 1
ATOM 667 O O . ARG A 1 80 ? -3.458 -2.219 17.803 1.00 60.62 80 ARG A O 1
ATOM 674 N N . GLU A 1 81 ? -4.179 -1.157 19.640 1.00 63.50 81 GLU A N 1
ATOM 675 C CA . GLU A 1 81 ? -3.814 0.192 19.185 1.00 63.50 81 GLU A CA 1
ATOM 676 C C . GLU A 1 81 ? -2.291 0.339 19.061 1.00 63.50 81 GLU A C 1
ATOM 678 O O . GLU A 1 81 ? -1.803 0.716 18.000 1.00 63.50 81 GLU A O 1
ATOM 683 N N . ARG A 1 82 ? -1.520 -0.112 20.061 1.00 63.09 82 ARG A N 1
ATOM 684 C CA . ARG A 1 82 ? -0.046 -0.110 19.988 1.00 63.09 82 ARG A CA 1
ATOM 685 C C . ARG A 1 82 ? 0.518 -0.994 18.873 1.00 63.09 82 ARG A C 1
ATOM 687 O O . ARG A 1 82 ? 1.553 -0.655 18.305 1.00 63.09 82 ARG A O 1
ATOM 694 N N . SER A 1 83 ? -0.117 -2.132 18.582 1.00 63.78 83 SER A N 1
ATOM 695 C CA . SER A 1 83 ? 0.274 -2.991 17.454 1.00 63.78 83 SER A CA 1
ATOM 696 C C . SER A 1 83 ? 0.071 -2.268 16.126 1.00 63.78 83 SER A C 1
ATOM 698 O O . SER A 1 83 ? 0.994 -2.209 15.322 1.00 63.78 83 SER A O 1
ATOM 700 N N . LYS A 1 84 ? -1.095 -1.635 15.939 1.00 71.62 84 LYS A N 1
ATOM 701 C CA . LYS A 1 84 ? -1.397 -0.865 14.727 1.00 71.62 84 LYS A CA 1
ATOM 702 C C . LYS A 1 84 ? -0.413 0.280 14.508 1.00 71.62 84 LYS A C 1
ATOM 704 O O . LYS A 1 84 ? 0.008 0.490 13.380 1.00 71.62 84 LYS A O 1
ATOM 709 N N . ASP A 1 85 ? -0.006 0.983 15.562 1.00 72.31 85 ASP A N 1
ATOM 710 C CA . ASP A 1 85 ? 0.965 2.077 15.439 1.00 72.31 85 ASP A CA 1
ATOM 711 C C . ASP A 1 85 ? 2.347 1.595 14.973 1.00 72.31 85 ASP A C 1
ATOM 713 O O . ASP A 1 85 ? 3.025 2.292 14.214 1.00 72.31 85 ASP A O 1
ATOM 717 N N . LYS A 1 86 ? 2.775 0.400 15.402 1.00 74.56 86 LYS A N 1
ATOM 718 C CA . LYS A 1 86 ? 4.018 -0.216 14.912 1.00 74.56 86 LYS A CA 1
ATOM 719 C C . LYS A 1 86 ? 3.900 -0.609 13.443 1.00 74.56 86 LYS A C 1
ATOM 721 O O . LYS A 1 86 ? 4.803 -0.293 12.672 1.00 74.56 86 LYS A O 1
ATOM 726 N N . ASP A 1 87 ? 2.783 -1.224 13.067 1.00 80.88 87 ASP A N 1
ATOM 727 C CA . ASP A 1 87 ? 2.526 -1.647 11.688 1.00 80.88 87 ASP A CA 1
ATOM 728 C C . ASP A 1 87 ? 2.465 -0.436 10.744 1.00 80.88 87 ASP A C 1
ATOM 730 O O . ASP A 1 87 ? 3.066 -0.445 9.675 1.00 80.88 87 ASP A O 1
ATOM 734 N N . VAL A 1 88 ? 1.826 0.661 11.166 1.00 84.12 88 VAL A N 1
ATOM 735 C CA . VAL A 1 88 ? 1.764 1.910 10.389 1.00 84.12 88 VAL A CA 1
ATOM 736 C C . VAL A 1 88 ? 3.153 2.507 10.174 1.00 84.12 88 VAL A C 1
ATOM 738 O O . VAL A 1 88 ? 3.468 2.914 9.057 1.00 84.12 88 VAL A O 1
ATOM 741 N N . ARG A 1 89 ? 4.010 2.539 11.202 1.00 88.31 89 ARG A N 1
ATOM 742 C CA . ARG A 1 89 ? 5.387 3.041 11.051 1.00 88.31 89 ARG A CA 1
ATOM 743 C C . ARG A 1 89 ? 6.223 2.163 10.125 1.00 88.31 89 ARG A C 1
ATOM 745 O O . ARG A 1 89 ? 6.968 2.700 9.311 1.00 88.31 89 ARG A O 1
ATOM 752 N N . ALA A 1 90 ? 6.091 0.840 10.227 1.00 89.19 90 ALA A N 1
ATOM 753 C CA . ALA A 1 90 ? 6.77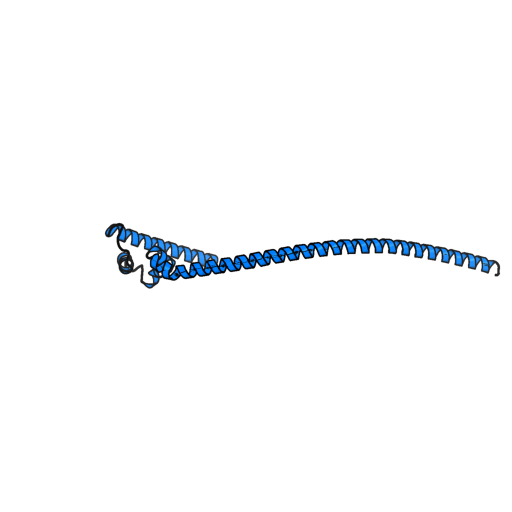9 -0.089 9.334 1.00 89.19 90 ALA A CA 1
ATOM 754 C C . ALA A 1 90 ? 6.355 0.132 7.873 1.00 89.19 90 ALA A C 1
ATOM 756 O O . ALA A 1 90 ? 7.206 0.311 7.005 1.00 89.19 90 ALA A O 1
ATOM 757 N N . LEU A 1 91 ? 5.048 0.252 7.618 1.00 91.06 91 LEU A N 1
ATOM 758 C CA . LEU A 1 91 ? 4.515 0.537 6.284 1.00 91.06 91 LEU A CA 1
ATOM 759 C C . LEU A 1 91 ? 4.961 1.906 5.745 1.00 91.06 91 LEU A C 1
ATOM 761 O O . LEU A 1 91 ? 5.258 2.041 4.561 1.00 91.06 91 LEU A O 1
ATOM 765 N N . GLN A 1 92 ? 5.042 2.935 6.594 1.00 91.88 92 GLN A N 1
ATOM 766 C CA . GLN A 1 92 ? 5.560 4.251 6.198 1.00 91.88 92 GLN A CA 1
ATOM 767 C C . GLN A 1 92 ? 7.044 4.200 5.815 1.00 91.88 92 GLN A C 1
ATOM 769 O O . GLN A 1 92 ? 7.465 4.877 4.871 1.00 91.88 92 GLN A O 1
ATOM 774 N N . GLN A 1 93 ? 7.832 3.391 6.524 1.00 93.44 93 GLN A N 1
ATOM 775 C CA . GLN A 1 93 ? 9.237 3.172 6.205 1.00 93.44 93 GLN A CA 1
ATOM 776 C C . GLN A 1 93 ? 9.386 2.448 4.860 1.00 93.44 93 GLN A C 1
ATOM 778 O O . GLN A 1 93 ? 10.088 2.945 3.981 1.00 93.44 93 GLN A O 1
ATOM 783 N N . GLU A 1 94 ? 8.650 1.352 4.649 1.00 94.31 94 GLU A N 1
ATOM 784 C CA . GLU A 1 94 ? 8.638 0.621 3.374 1.00 94.31 94 GLU A CA 1
ATOM 785 C C . GLU A 1 94 ? 8.203 1.503 2.197 1.00 94.31 94 GLU A C 1
ATOM 787 O O . GLU A 1 94 ? 8.805 1.450 1.121 1.00 94.31 94 GLU A O 1
ATOM 792 N N . LEU A 1 95 ? 7.196 2.359 2.399 1.00 93.38 95 LEU A N 1
ATOM 793 C CA . LEU A 1 95 ? 6.754 3.324 1.393 1.00 93.38 95 LEU A CA 1
ATOM 794 C C . LEU A 1 95 ? 7.876 4.307 1.040 1.00 93.38 95 LEU A C 1
ATOM 796 O O . LEU A 1 95 ? 8.124 4.581 -0.135 1.00 93.38 95 LEU A O 1
ATOM 800 N N . THR A 1 96 ? 8.575 4.821 2.050 1.00 95.19 96 THR A N 1
ATOM 801 C CA . THR A 1 96 ? 9.674 5.776 1.867 1.00 95.19 96 THR A CA 1
ATOM 802 C C . THR A 1 96 ? 10.838 5.146 1.106 1.00 95.19 96 THR A C 1
ATOM 804 O O . THR A 1 96 ? 11.371 5.752 0.172 1.00 95.19 96 THR A O 1
ATOM 807 N N . ASP A 1 97 ? 11.214 3.922 1.464 1.00 96.38 97 ASP A N 1
ATOM 808 C CA . ASP A 1 97 ? 12.316 3.207 0.823 1.00 96.38 97 ASP A CA 1
ATOM 809 C C . ASP A 1 97 ? 11.958 2.795 -0.613 1.00 96.38 97 ASP A C 1
ATOM 811 O O . ASP A 1 97 ? 12.767 2.969 -1.531 1.00 96.38 97 ASP A O 1
ATOM 815 N N . SER A 1 98 ? 10.710 2.384 -0.850 1.00 95.56 98 SER A N 1
ATOM 816 C CA . SER A 1 98 ? 10.193 2.109 -2.196 1.00 95.56 98 SER A CA 1
ATOM 817 C C . SER A 1 98 ? 10.222 3.356 -3.083 1.00 95.56 98 SER A C 1
ATOM 819 O O . SER A 1 98 ? 10.687 3.298 -4.221 1.00 95.56 98 SER A O 1
ATOM 821 N N . LEU A 1 99 ? 9.804 4.516 -2.561 1.00 96.00 99 LEU A N 1
ATOM 822 C CA . LEU A 1 99 ? 9.843 5.783 -3.299 1.00 96.00 99 LEU A CA 1
ATOM 823 C C . LEU A 1 99 ? 11.271 6.214 -3.650 1.00 96.00 99 LEU A C 1
ATOM 825 O O . LEU A 1 99 ? 11.510 6.720 -4.749 1.00 96.00 99 LEU A O 1
ATOM 829 N N . LYS A 1 100 ? 12.238 6.006 -2.747 1.00 96.31 100 LYS A N 1
ATOM 830 C CA . LYS A 1 100 ? 13.658 6.240 -3.055 1.00 96.31 100 LYS A CA 1
ATOM 831 C C . LYS A 1 100 ? 14.125 5.327 -4.183 1.00 96.31 100 LYS A C 1
ATOM 833 O O . LYS A 1 100 ? 14.758 5.805 -5.125 1.00 96.31 100 LYS A O 1
ATOM 838 N N . LYS A 1 101 ? 13.766 4.041 -4.127 1.00 96.75 101 LYS A N 1
ATOM 839 C CA . LYS A 1 101 ? 14.167 3.071 -5.147 1.00 96.75 101 LYS A CA 1
ATOM 840 C C . LYS A 1 101 ? 13.599 3.397 -6.524 1.00 96.75 101 LYS A C 1
ATOM 842 O O . LYS A 1 101 ? 14.323 3.303 -7.512 1.00 96.75 101 LYS A O 1
ATOM 847 N N . ILE A 1 102 ? 12.341 3.829 -6.583 1.00 96.94 102 ILE A N 1
ATOM 848 C CA . ILE A 1 102 ? 11.698 4.277 -7.824 1.00 96.94 102 ILE A CA 1
ATOM 849 C C . ILE A 1 102 ? 12.477 5.448 -8.426 1.00 96.94 102 ILE A C 1
ATOM 851 O O . ILE A 1 102 ? 12.893 5.364 -9.577 1.00 96.94 102 ILE A O 1
ATOM 855 N N . LYS A 1 103 ? 12.784 6.484 -7.635 1.00 96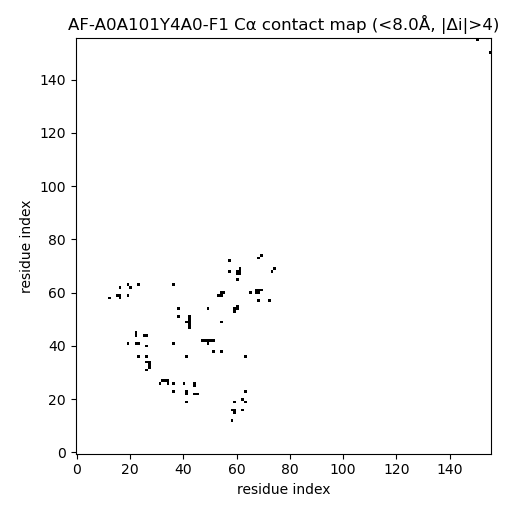.31 103 LYS 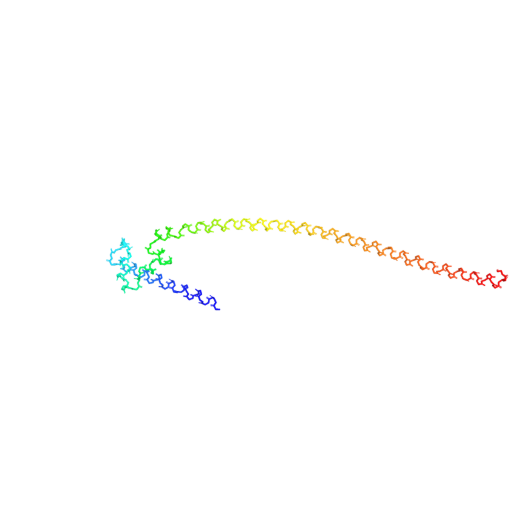A N 1
ATOM 856 C CA . LYS A 1 103 ? 13.551 7.648 -8.115 1.00 96.31 103 LYS A CA 1
ATOM 857 C C . LYS A 1 103 ? 14.942 7.274 -8.632 1.00 96.31 103 LYS A C 1
ATOM 859 O O . LYS A 1 103 ? 15.407 7.835 -9.623 1.00 96.31 103 LYS A O 1
ATOM 864 N N . GLU A 1 104 ? 15.628 6.339 -7.977 1.00 97.38 104 GLU A N 1
ATOM 865 C CA . GLU A 1 104 ? 16.912 5.823 -8.469 1.00 97.38 104 GLU A CA 1
ATOM 866 C C . GLU A 1 104 ? 16.769 5.108 -9.816 1.00 97.38 104 GLU A C 1
ATOM 868 O O . GLU A 1 104 ? 17.582 5.321 -10.718 1.00 97.38 104 GLU A O 1
ATOM 873 N N . LEU A 1 105 ? 15.749 4.260 -9.956 1.00 96.69 105 LEU A N 1
ATOM 874 C CA . LEU A 1 105 ? 15.493 3.513 -11.185 1.00 96.69 105 LEU A CA 1
ATOM 875 C C . LEU A 1 105 ? 15.082 4.436 -12.333 1.00 96.69 105 LEU A C 1
ATOM 877 O O . LEU A 1 105 ? 15.568 4.258 -13.446 1.00 96.69 105 LEU A O 1
ATOM 881 N N . GLU A 1 106 ? 14.267 5.455 -12.072 1.00 97.00 106 GLU A N 1
ATOM 882 C CA . GLU A 1 106 ? 13.890 6.473 -13.059 1.00 97.00 106 GLU A CA 1
ATOM 883 C C . GLU A 1 106 ? 15.112 7.231 -13.585 1.00 97.00 106 GLU A C 1
ATOM 885 O O . GLU A 1 106 ? 15.272 7.378 -14.798 1.00 97.00 106 GLU A O 1
ATOM 890 N N . ARG A 1 107 ? 16.030 7.638 -12.696 1.00 96.69 107 ARG A N 1
ATOM 891 C CA . ARG A 1 107 ? 17.293 8.284 -13.092 1.00 96.69 107 ARG A CA 1
ATOM 892 C C . ARG A 1 107 ? 18.152 7.373 -13.964 1.00 96.69 107 ARG A C 1
ATOM 894 O O . ARG A 1 107 ? 18.643 7.812 -15.001 1.00 96.69 107 ARG A O 1
ATOM 901 N N . LYS A 1 108 ? 18.310 6.104 -13.573 1.00 96.81 108 LYS A N 1
ATOM 902 C CA . LYS A 1 108 ? 19.061 5.116 -14.365 1.00 96.81 108 LYS A CA 1
ATOM 903 C C . LYS A 1 108 ? 18.426 4.890 -15.732 1.00 96.81 108 LYS A C 1
ATOM 905 O O . LYS A 1 108 ? 19.133 4.862 -16.731 1.00 96.81 108 LYS A O 1
ATOM 910 N N . ASN A 1 109 ? 17.103 4.772 -15.785 1.00 96.38 109 ASN A N 1
ATOM 911 C CA . ASN A 1 109 ? 16.374 4.570 -17.031 1.00 96.38 109 ASN A CA 1
ATOM 912 C C . ASN A 1 109 ? 16.522 5.782 -17.964 1.00 96.38 109 ASN A C 1
ATOM 914 O O . ASN A 1 109 ? 16.789 5.619 -19.149 1.00 96.38 109 ASN A O 1
ATOM 918 N N . SER A 1 110 ? 16.437 7.003 -17.428 1.00 96.69 110 SER A N 1
ATOM 919 C CA . SER A 1 110 ? 16.682 8.220 -18.208 1.00 96.69 110 SER A CA 1
ATOM 920 C C . SER A 1 110 ? 18.099 8.258 -18.784 1.00 96.69 110 SER A C 1
ATOM 922 O O . SER A 1 110 ? 18.265 8.582 -19.957 1.00 96.69 110 SER A O 1
ATOM 924 N N . ALA A 1 111 ? 19.113 7.900 -17.990 1.00 96.38 111 ALA A N 1
ATOM 925 C CA . ALA A 1 111 ? 20.497 7.850 -18.457 1.00 96.38 111 ALA A CA 1
ATOM 926 C C . ALA A 1 111 ? 20.692 6.804 -19.568 1.00 96.38 111 ALA A C 1
ATOM 928 O O . ALA A 1 111 ? 21.302 7.101 -20.591 1.00 96.38 111 ALA A O 1
ATOM 929 N N . LEU A 1 112 ? 20.118 5.608 -19.403 1.00 96.38 112 LEU A N 1
ATOM 930 C CA . 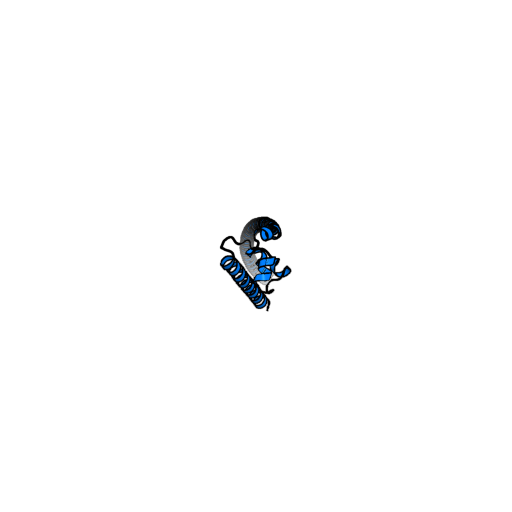LEU A 1 112 ? 20.177 4.545 -20.411 1.00 96.38 112 LEU A CA 1
ATOM 931 C C . LEU A 1 112 ? 19.461 4.928 -21.710 1.00 96.38 112 LEU A C 1
ATOM 933 O O . LEU A 1 112 ? 19.948 4.601 -22.788 1.00 96.38 112 LEU A O 1
ATOM 937 N N . LYS A 1 113 ? 18.332 5.642 -21.631 1.00 97.06 113 LYS A N 1
ATOM 938 C CA . LYS A 1 113 ? 17.643 6.160 -22.821 1.00 97.06 113 LYS A CA 1
ATOM 939 C C . LYS A 1 113 ? 18.517 7.142 -23.594 1.00 97.06 113 LYS A C 1
ATOM 941 O O . LYS A 1 113 ? 18.672 6.978 -24.797 1.00 97.06 113 LYS A O 1
ATOM 946 N N . MET A 1 114 ? 19.138 8.098 -22.901 1.00 96.56 114 MET A N 1
ATOM 947 C CA . MET A 1 114 ? 20.051 9.051 -23.539 1.00 96.56 114 MET A CA 1
ATOM 948 C C . MET A 1 114 ? 21.246 8.355 -24.199 1.00 96.56 114 MET A C 1
ATOM 950 O O . MET A 1 114 ? 21.639 8.721 -25.304 1.00 96.56 114 MET A O 1
ATOM 954 N N . ASP A 1 115 ? 21.821 7.348 -23.540 1.00 96.62 115 ASP A N 1
ATOM 955 C CA . ASP A 1 115 ? 22.933 6.582 -24.106 1.00 96.62 115 ASP A CA 1
ATOM 956 C C . ASP A 1 115 ? 22.503 5.801 -25.356 1.00 96.62 115 ASP A C 1
ATOM 958 O O . ASP A 1 115 ? 23.165 5.858 -26.392 1.00 96.62 115 ASP A O 1
ATOM 962 N N . ASN A 1 116 ? 21.333 5.162 -25.310 1.00 96.06 116 ASN A N 1
ATOM 963 C CA . ASN A 1 116 ? 20.766 4.466 -26.458 1.00 96.06 116 ASN A CA 1
ATOM 964 C C . ASN A 1 116 ? 20.495 5.412 -27.641 1.00 96.06 116 ASN A C 1
ATOM 966 O O . ASN A 1 116 ? 20.845 5.084 -28.775 1.00 96.06 116 ASN A O 1
ATOM 970 N N . ASP A 1 117 ? 19.936 6.596 -27.392 1.00 96.38 117 ASP A N 1
ATOM 971 C CA . ASP A 1 117 ? 19.683 7.597 -28.435 1.00 96.38 117 ASP A CA 1
ATOM 972 C C . ASP A 1 117 ? 20.997 8.073 -29.080 1.00 96.38 117 ASP A C 1
ATOM 974 O O . ASP A 1 117 ? 21.103 8.163 -30.308 1.00 96.38 117 ASP A O 1
ATOM 978 N N . ASN A 1 118 ? 22.041 8.285 -28.271 1.00 95.94 118 ASN A N 1
ATOM 979 C CA . ASN A 1 118 ? 23.378 8.632 -28.756 1.00 95.94 118 ASN A CA 1
ATOM 980 C C . ASN A 1 118 ? 23.996 7.514 -29.607 1.00 95.94 118 ASN A C 1
ATOM 982 O O . ASN A 1 118 ? 24.581 7.787 -30.659 1.00 95.94 118 ASN A O 1
ATOM 986 N N . ILE A 1 119 ? 23.878 6.257 -29.174 1.00 96.00 119 ILE A N 1
ATOM 987 C CA . ILE A 1 119 ? 24.372 5.096 -29.925 1.00 96.00 119 ILE A CA 1
ATOM 988 C C . ILE A 1 119 ? 23.631 4.976 -31.259 1.00 96.00 119 ILE A C 1
ATOM 990 O O . ILE A 1 119 ? 24.269 4.792 -32.296 1.00 96.00 119 ILE A O 1
ATOM 994 N N . GLN A 1 120 ? 22.306 5.143 -31.269 1.00 96.25 120 GLN A N 1
ATOM 995 C CA . GLN A 1 120 ? 21.517 5.109 -32.499 1.00 96.25 120 GLN A CA 1
ATOM 996 C C . GLN A 1 120 ? 21.900 6.233 -33.466 1.00 96.25 120 GLN A C 1
ATOM 998 O O . GLN A 1 120 ? 22.004 5.989 -34.669 1.00 96.25 1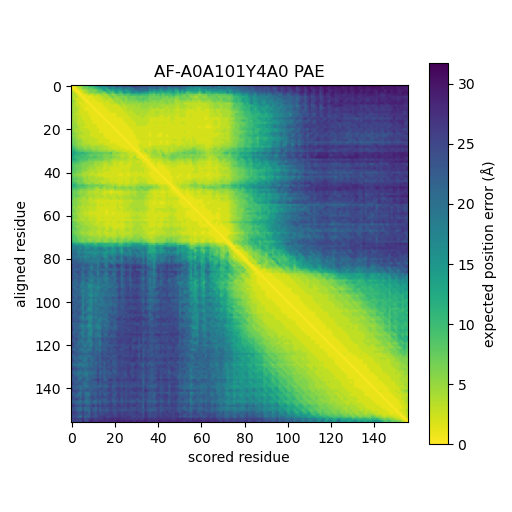20 GLN A O 1
ATOM 1003 N N . ALA A 1 121 ? 22.138 7.448 -32.966 1.00 95.62 121 ALA A N 1
ATOM 1004 C CA . ALA A 1 121 ? 22.595 8.564 -33.790 1.00 95.62 121 ALA A CA 1
ATOM 1005 C C . ALA A 1 121 ? 23.967 8.276 -34.423 1.00 95.62 121 ALA A C 1
ATOM 1007 O O . ALA A 1 121 ? 24.131 8.433 -35.635 1.00 95.62 121 ALA A O 1
ATOM 1008 N N . LYS A 1 122 ? 24.926 7.772 -33.633 1.00 95.94 122 LYS A N 1
ATOM 1009 C CA . LYS A 1 122 ? 26.248 7.357 -34.133 1.00 95.94 122 LYS A CA 1
ATOM 1010 C C . LYS A 1 122 ? 26.141 6.247 -35.175 1.00 95.94 122 LYS A C 1
ATOM 1012 O O . LYS A 1 122 ? 26.774 6.337 -36.222 1.00 95.9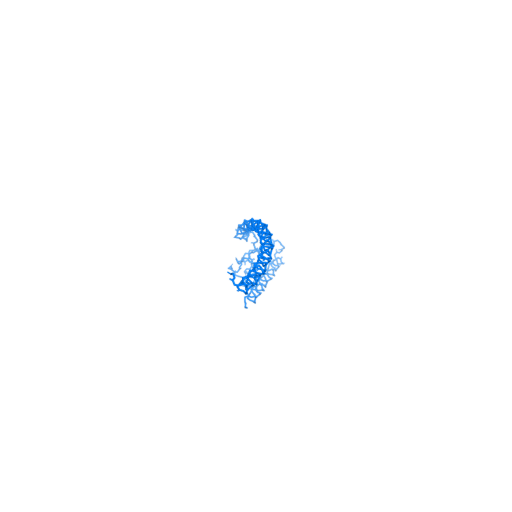4 122 LYS A O 1
ATOM 1017 N N . TYR A 1 123 ? 25.318 5.232 -34.918 1.00 95.62 123 TYR A N 1
ATOM 1018 C CA . TYR A 1 123 ? 25.098 4.131 -35.853 1.00 95.62 123 TYR A CA 1
ATOM 1019 C C . TYR A 1 123 ? 24.534 4.621 -37.191 1.00 95.62 123 TYR A C 1
ATOM 1021 O O . TYR A 1 123 ? 25.033 4.228 -38.241 1.00 95.62 123 TYR A O 1
ATOM 1029 N N . LYS A 1 124 ? 23.539 5.519 -37.171 1.00 95.88 124 LYS A N 1
ATOM 1030 C CA . LYS A 1 124 ? 22.987 6.116 -38.399 1.00 95.88 124 LYS A CA 1
ATOM 1031 C C . LYS A 1 124 ? 24.049 6.891 -39.182 1.00 95.88 124 LYS A C 1
ATOM 1033 O O . LYS A 1 124 ? 24.124 6.727 -40.393 1.00 95.88 124 LYS A O 1
ATOM 1038 N N . GLY A 1 125 ? 24.881 7.680 -38.498 1.00 95.38 125 GLY A N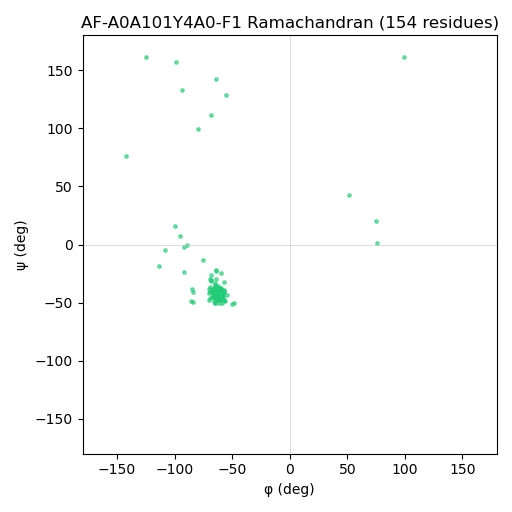 1
ATOM 1039 C CA . GLY A 1 125 ? 25.986 8.404 -39.133 1.00 95.38 125 GLY A CA 1
ATOM 1040 C C . GLY A 1 125 ? 26.998 7.465 -39.793 1.00 95.38 125 GLY A C 1
ATOM 1041 O O . GLY A 1 125 ? 27.324 7.635 -40.962 1.00 95.38 125 GLY A O 1
ATOM 1042 N N . LEU A 1 126 ? 27.433 6.423 -39.079 1.00 96.06 126 LEU A N 1
ATOM 1043 C CA . LEU A 1 126 ? 28.355 5.416 -39.618 1.00 96.06 126 LEU A CA 1
ATOM 1044 C C . LEU A 1 126 ? 27.757 4.641 -40.794 1.00 96.06 126 LEU A C 1
ATOM 1046 O O . LEU A 1 126 ? 28.468 4.332 -41.745 1.00 96.06 126 LEU A O 1
ATOM 1050 N N . LYS A 1 127 ? 26.456 4.342 -40.745 1.00 96.69 127 LYS A N 1
ATOM 1051 C CA . LYS A 1 127 ? 25.762 3.659 -41.835 1.00 96.69 127 LYS A CA 1
ATOM 1052 C C . LYS A 1 127 ? 25.772 4.491 -43.120 1.00 96.69 127 LYS A C 1
ATOM 1054 O O . LYS A 1 127 ? 26.049 3.929 -44.171 1.00 96.69 127 LYS A O 1
ATOM 1059 N N . LEU A 1 128 ? 25.520 5.799 -43.032 1.00 95.94 128 LEU A N 1
ATOM 1060 C CA . LEU A 1 128 ? 25.574 6.694 -44.194 1.00 95.94 128 LEU A CA 1
ATOM 1061 C C . LEU A 1 128 ? 26.980 6.749 -44.801 1.00 95.94 128 LEU A C 1
ATOM 1063 O O . LEU A 1 128 ? 27.124 6.575 -46.004 1.00 95.94 128 LEU A O 1
ATOM 1067 N N . ILE A 1 129 ? 28.012 6.902 -43.963 1.00 96.31 129 ILE A N 1
ATOM 1068 C CA . ILE A 1 129 ? 29.413 6.896 -44.417 1.00 96.31 129 ILE A CA 1
ATOM 1069 C C . ILE A 1 129 ? 29.735 5.580 -45.135 1.00 96.31 129 ILE A C 1
ATOM 1071 O O . ILE A 1 129 ? 30.312 5.579 -46.218 1.00 96.31 129 ILE A O 1
ATOM 1075 N N . TRP A 1 130 ? 29.320 4.450 -44.560 1.00 96.62 130 TRP A N 1
ATOM 1076 C CA . TRP A 1 130 ? 29.524 3.143 -45.175 1.00 96.62 130 TRP A CA 1
ATOM 1077 C C . TRP A 1 130 ? 28.803 3.016 -46.527 1.00 96.62 130 TRP A C 1
ATOM 1079 O O . TRP A 1 130 ? 29.376 2.487 -47.477 1.00 96.62 130 TRP A O 1
ATOM 1089 N N . GLU A 1 131 ? 27.572 3.519 -46.649 1.00 97.00 131 GLU A N 1
ATOM 1090 C CA . GLU A 1 131 ? 26.827 3.533 -47.916 1.00 97.00 131 GLU A CA 1
ATOM 1091 C C . GLU A 1 131 ? 27.524 4.402 -48.985 1.00 97.00 131 GLU A C 1
ATOM 1093 O O . GLU A 1 131 ? 27.644 3.977 -50.138 1.00 97.00 131 GLU A O 1
ATOM 1098 N N . GLU A 1 132 ? 28.052 5.572 -48.612 1.00 96.44 132 GLU A N 1
ATOM 1099 C CA . GLU A 1 132 ? 28.833 6.448 -49.502 1.00 96.44 132 GLU A CA 1
ATOM 1100 C C . GLU A 1 132 ? 30.148 5.795 -49.960 1.00 96.44 132 GLU A C 1
ATOM 1102 O O . GLU A 1 132 ? 30.506 5.861 -51.143 1.00 96.44 132 GLU A O 1
ATOM 1107 N N . GLU A 1 133 ? 30.855 5.114 -49.054 1.00 96.25 133 GLU A N 1
ATOM 1108 C CA . GLU A 1 133 ? 32.063 4.352 -49.386 1.00 96.25 133 GLU A CA 1
ATOM 1109 C C . GLU A 1 133 ? 31.758 3.206 -50.357 1.00 96.25 133 GLU A C 1
ATOM 1111 O O . GLU A 1 133 ? 32.490 3.018 -51.332 1.00 96.25 133 GLU A O 1
ATOM 1116 N N . GLN A 1 134 ? 30.664 2.464 -50.142 1.00 97.12 134 GLN A N 1
ATOM 1117 C CA . GLN A 1 134 ? 30.235 1.397 -51.053 1.00 97.12 134 GLN A CA 1
ATOM 1118 C C . GLN A 1 134 ? 29.920 1.942 -52.449 1.00 97.12 134 GLN A C 1
ATOM 1120 O O . GLN A 1 134 ? 30.369 1.374 -53.448 1.00 97.12 134 GLN A O 1
ATOM 1125 N N . HIS A 1 135 ? 29.201 3.064 -52.530 1.00 96.31 135 HIS A N 1
ATOM 1126 C CA . HIS A 1 135 ? 28.897 3.720 -53.800 1.00 96.31 135 HIS A CA 1
ATOM 1127 C C . HIS A 1 135 ? 30.176 4.161 -54.529 1.00 96.31 135 HIS A C 1
ATOM 1129 O O . HIS A 1 135 ? 30.360 3.878 -55.714 1.00 96.31 135 HIS A O 1
ATOM 1135 N N . THR A 1 136 ? 31.099 4.802 -53.812 1.00 97.00 136 THR A N 1
ATOM 1136 C CA . THR A 1 136 ? 32.385 5.248 -54.367 1.00 97.00 136 THR A CA 1
ATOM 1137 C C . THR A 1 136 ? 33.220 4.065 -54.861 1.00 97.00 136 THR A C 1
ATOM 1139 O O . THR A 1 136 ? 33.778 4.110 -55.958 1.00 97.00 136 THR A O 1
ATOM 1142 N N . ASN A 1 137 ? 33.261 2.966 -54.102 1.00 96.69 137 ASN A N 1
ATOM 1143 C CA . ASN A 1 137 ? 33.961 1.747 -54.504 1.00 96.69 137 ASN A CA 1
ATOM 1144 C C . ASN A 1 137 ? 33.369 1.152 -55.792 1.00 96.69 137 ASN A C 1
ATOM 1146 O O . ASN A 1 137 ? 34.115 0.751 -56.686 1.00 96.69 137 ASN A O 1
ATOM 1150 N N . ALA A 1 138 ? 32.038 1.131 -55.916 1.00 96.81 138 ALA A N 1
ATOM 1151 C CA . ALA A 1 138 ? 31.355 0.655 -57.116 1.00 96.81 138 ALA A CA 1
ATOM 1152 C C . ALA A 1 138 ? 31.698 1.503 -58.354 1.00 96.81 138 ALA A C 1
ATOM 1154 O O . ALA A 1 138 ? 32.001 0.942 -59.410 1.00 96.81 138 ALA A O 1
ATOM 1155 N N . MET A 1 139 ? 31.730 2.833 -58.214 1.00 96.81 139 MET A N 1
ATOM 1156 C CA . MET A 1 139 ? 32.131 3.750 -59.288 1.00 96.81 139 MET A CA 1
ATOM 1157 C C . MET A 1 139 ? 33.574 3.506 -59.741 1.00 96.81 139 MET A C 1
ATOM 1159 O O . MET A 1 139 ? 33.815 3.283 -60.929 1.00 96.81 139 MET A O 1
ATOM 1163 N N . LEU A 1 140 ? 34.523 3.446 -58.799 1.00 96.81 140 LEU A N 1
ATOM 1164 C CA . LEU A 1 140 ? 35.936 3.185 -59.102 1.00 96.81 140 LEU A CA 1
ATOM 1165 C C . LEU A 1 140 ? 36.137 1.829 -59.792 1.00 96.81 140 LEU A C 1
ATOM 1167 O O . LEU A 1 140 ? 36.916 1.719 -60.737 1.00 96.81 140 LEU A O 1
ATOM 1171 N N . ARG A 1 141 ? 35.406 0.786 -59.373 1.00 96.44 141 ARG A N 1
ATOM 1172 C CA . ARG A 1 141 ? 35.425 -0.518 -60.059 1.00 96.44 141 ARG A CA 1
ATOM 1173 C C . ARG A 1 141 ? 34.941 -0.411 -61.506 1.00 96.44 141 ARG A C 1
ATOM 1175 O O . ARG A 1 141 ? 35.551 -1.015 -62.387 1.00 96.44 141 ARG A O 1
ATOM 1182 N N . GLY A 1 142 ? 33.879 0.353 -61.763 1.00 96.69 142 GLY A N 1
ATOM 1183 C CA . GLY A 1 142 ? 33.378 0.604 -63.117 1.00 96.69 142 GLY A CA 1
ATOM 1184 C C . GLY A 1 142 ? 34.394 1.330 -64.005 1.00 96.69 142 GLY A C 1
ATOM 1185 O O . GLY A 1 142 ? 34.599 0.955 -65.163 1.00 96.69 142 GLY A O 1
ATOM 1186 N N . GLU A 1 143 ? 35.086 2.329 -63.456 1.00 96.56 143 GLU A N 1
ATOM 1187 C CA . GLU A 1 143 ? 36.155 3.046 -64.158 1.00 96.56 143 GLU A CA 1
ATOM 1188 C C . GLU A 1 143 ? 37.337 2.131 -64.491 1.00 96.56 143 GLU A C 1
ATOM 1190 O O . GLU A 1 143 ? 37.795 2.120 -65.636 1.00 96.56 143 GLU A O 1
ATOM 1195 N N . ILE A 1 144 ? 37.782 1.307 -63.534 1.00 96.31 144 ILE A N 1
ATOM 1196 C CA . ILE A 1 144 ? 38.843 0.313 -63.747 1.00 96.31 144 ILE A CA 1
ATOM 1197 C C . ILE A 1 144 ? 38.473 -0.630 -64.897 1.00 96.31 144 ILE A C 1
ATOM 1199 O O . ILE A 1 144 ? 39.276 -0.815 -65.810 1.00 96.31 144 ILE A O 1
ATOM 1203 N N . LEU A 1 145 ? 37.252 -1.177 -64.904 1.00 95.81 145 LEU A N 1
ATOM 1204 C CA . LEU A 1 145 ? 36.782 -2.067 -65.975 1.00 95.81 145 LEU A CA 1
ATOM 1205 C C . LEU A 1 145 ? 36.767 -1.371 -67.342 1.00 95.81 145 LEU A C 1
ATOM 1207 O O . LEU A 1 145 ? 37.148 -1.957 -68.360 1.00 95.81 145 LEU A O 1
ATOM 1211 N N . THR A 1 146 ? 36.362 -0.101 -67.374 1.00 95.38 146 THR A N 1
ATOM 1212 C CA . THR A 1 146 ? 36.342 0.702 -68.603 1.00 95.38 146 THR A CA 1
ATOM 1213 C C . THR A 1 146 ? 37.757 0.944 -69.128 1.00 95.38 146 THR A C 1
ATOM 1215 O O . THR A 1 146 ? 38.010 0.809 -70.327 1.00 95.38 146 THR A O 1
ATOM 1218 N N . LEU A 1 147 ? 38.700 1.276 -68.242 1.00 95.12 147 LEU A N 1
ATOM 1219 C CA . LEU A 1 147 ? 40.109 1.467 -68.589 1.00 95.12 147 LEU A CA 1
ATOM 1220 C C . LEU A 1 147 ? 40.758 0.169 -69.075 1.00 95.12 147 LEU A C 1
ATOM 1222 O O . LEU A 1 147 ? 41.435 0.187 -70.101 1.00 95.12 147 LEU A O 1
ATOM 1226 N N . GLN A 1 148 ? 40.500 -0.953 -68.402 1.00 94.44 148 GLN A N 1
ATOM 1227 C CA . GLN A 1 148 ? 40.964 -2.277 -68.824 1.00 94.44 148 GLN A CA 1
ATOM 1228 C C . GLN A 1 148 ? 40.438 -2.642 -70.215 1.00 94.44 148 GLN A C 1
ATOM 1230 O O . GLN A 1 148 ? 41.205 -3.084 -71.064 1.00 94.44 148 GLN A O 1
ATOM 1235 N N . SER A 1 149 ? 39.159 -2.379 -70.488 1.00 92.56 149 SER A N 1
ATOM 1236 C CA . SER A 1 149 ? 38.562 -2.628 -71.807 1.00 92.56 149 SER A CA 1
ATOM 1237 C C . SER A 1 149 ? 39.212 -1.774 -72.901 1.00 92.56 149 SER A C 1
ATOM 1239 O O . SER A 1 149 ? 39.462 -2.252 -74.006 1.00 92.56 149 SER A O 1
ATOM 1241 N N . ARG A 1 150 ? 39.529 -0.506 -72.599 1.00 93.94 150 ARG A N 1
ATOM 1242 C CA . ARG A 1 150 ? 40.234 0.397 -73.526 1.00 93.94 150 ARG A CA 1
ATOM 1243 C C . ARG A 1 150 ? 41.677 -0.033 -73.784 1.00 93.94 150 ARG A C 1
ATOM 1245 O O . ARG A 1 150 ? 42.141 0.128 -74.909 1.00 93.94 150 ARG A O 1
ATOM 1252 N N . LEU A 1 151 ? 42.381 -0.532 -72.767 1.00 92.06 151 LEU A N 1
ATOM 1253 C CA . LEU A 1 151 ? 43.731 -1.086 -72.910 1.00 92.06 151 LEU A CA 1
ATOM 1254 C C . LEU A 1 151 ? 43.711 -2.338 -73.789 1.00 92.06 151 LEU A C 1
ATOM 1256 O O . LEU A 1 151 ? 44.379 -2.351 -74.821 1.00 92.06 151 LEU A O 1
ATOM 1260 N N . ALA A 1 152 ? 42.823 -3.287 -73.482 1.00 90.38 152 ALA A N 1
ATOM 1261 C CA . ALA A 1 152 ? 42.648 -4.504 -74.269 1.00 90.38 152 ALA A CA 1
ATOM 1262 C C . ALA A 1 152 ? 42.309 -4.198 -75.740 1.00 90.38 152 ALA A C 1
ATOM 1264 O O . ALA A 1 152 ? 42.868 -4.805 -76.650 1.00 90.38 152 ALA A O 1
ATOM 1265 N N . ALA A 1 153 ? 41.455 -3.198 -75.998 1.00 89.25 153 ALA A N 1
ATOM 1266 C CA . ALA A 1 153 ? 41.138 -2.744 -77.356 1.00 89.25 153 ALA A CA 1
ATOM 1267 C C . ALA A 1 153 ? 42.343 -2.144 -78.108 1.00 89.25 153 ALA A C 1
ATOM 1269 O O . ALA A 1 153 ? 42.347 -2.111 -79.337 1.00 89.25 153 ALA A O 1
ATOM 1270 N N . ARG A 1 154 ? 43.365 -1.664 -77.390 1.00 90.75 154 ARG A N 1
ATOM 1271 C CA . ARG A 1 154 ? 44.634 -1.174 -77.951 1.00 90.75 154 ARG A CA 1
ATOM 1272 C C . ARG A 1 154 ? 45.694 -2.273 -78.095 1.00 90.75 154 ARG A C 1
ATOM 1274 O O . ARG A 1 154 ? 46.781 -1.971 -78.576 1.00 90.75 154 ARG A O 1
ATOM 1281 N N . GLY A 1 155 ? 45.393 -3.517 -77.714 1.00 73.56 155 GLY A N 1
ATOM 1282 C CA . GLY A 1 155 ? 46.326 -4.645 -77.795 1.00 73.56 155 GLY A CA 1
ATOM 1283 C C . GLY A 1 155 ? 47.432 -4.637 -76.732 1.00 73.56 155 GLY A C 1
ATOM 1284 O O . GLY A 1 155 ? 48.462 -5.273 -76.944 1.00 73.56 155 GLY A O 1
ATOM 1285 N N . LEU A 1 156 ? 47.224 -3.906 -75.628 1.00 52.97 156 LEU A N 1
ATOM 1286 C CA . LEU A 1 156 ? 48.047 -3.905 -74.410 1.00 52.97 156 LEU A CA 1
ATOM 1287 C C . LEU A 1 156 ? 47.299 -4.632 -73.289 1.00 52.97 156 LEU A C 1
ATOM 1289 O O . LEU A 1 156 ? 47.964 -5.376 -72.539 1.00 52.97 156 LEU A O 1
#